Protein AF-A0A2P8EGD1-F1 (afdb_monomer)

Secondary structure (DSSP, 8-state):
-PPPHHHHHHHHHHHHHHHHHHTT-HHHHHHTTTT--HHHHHHHHHHHHHHHHHHHHHH-TT---HHHHHHHHHHHHHS-SS---HHHHHHHHHHHHTT----TT-HHHHHHHHHHHHHHHHHH--SS--HHHHHHHHHHHHH-TTHHHHTTS----

Nearest PDB structures (foldseek):
  4oq6-assembly1_A  TM=2.790E-01  e=2.077E+00  Homo sapiens
  5vkc-assembly1_B  TM=2.567E-01  e=4.463E+00  Homo sapiens
  8s5t-assembly1_D  TM=2.259E-01  e=8.310E+00  Chlamydia

Structure (mmCIF, N/CA/C/O backbone):
data_AF-A0A2P8EGD1-F1
#
_entry.id   AF-A0A2P8EGD1-F1
#
loop_
_atom_site.group_PDB
_atom_site.id
_atom_site.type_symbol
_atom_site.label_atom_id
_atom_site.label_alt_id
_atom_site.label_comp_id
_atom_site.label_asym_id
_atom_site.label_entity_id
_atom_site.label_seq_id
_atom_site.pdbx_PDB_ins_code
_atom_site.Cartn_x
_atom_site.Cartn_y
_atom_site.Cartn_z
_atom_site.occupancy
_atom_site.B_iso_or_equiv
_atom_site.auth_seq_id
_atom_site.auth_comp_id
_atom_site.auth_asym_id
_atom_site.auth_atom_id
_atom_site.pdbx_PDB_model_num
ATOM 1 N N . MET A 1 1 ? -13.507 -7.310 -23.810 1.00 51.88 1 MET A N 1
ATOM 2 C CA . MET A 1 1 ? -12.357 -6.386 -23.914 1.00 51.88 1 MET A CA 1
ATOM 3 C C . MET A 1 1 ? -11.121 -7.179 -23.516 1.00 51.88 1 MET A C 1
ATOM 5 O O . MET A 1 1 ? -11.248 -7.971 -22.593 1.00 51.88 1 MET A O 1
ATOM 9 N N . LYS A 1 2 ? -9.996 -7.080 -24.232 1.00 72.44 2 LYS A N 1
ATOM 10 C CA . LYS A 1 2 ? -8.753 -7.761 -23.824 1.00 72.44 2 LYS A CA 1
ATOM 11 C C . LYS A 1 2 ? -8.017 -6.834 -22.851 1.00 72.44 2 LYS A C 1
ATOM 13 O O . LYS A 1 2 ? -7.902 -5.654 -23.170 1.00 72.44 2 LYS A O 1
ATOM 18 N N . VAL A 1 3 ? -7.605 -7.341 -21.691 1.00 74.12 3 VAL A N 1
ATOM 19 C CA . VAL A 1 3 ? -6.837 -6.574 -20.693 1.00 74.12 3 VAL A CA 1
ATOM 20 C C . VAL A 1 3 ? -5.484 -6.181 -21.299 1.00 74.12 3 VAL A C 1
ATOM 22 O O . VAL A 1 3 ? -4.909 -6.955 -22.072 1.00 74.12 3 VAL A O 1
ATOM 25 N N . ASP A 1 4 ? -5.020 -4.964 -21.014 1.00 85.75 4 ASP A N 1
ATOM 26 C CA . ASP A 1 4 ? -3.718 -4.470 -21.468 1.00 85.75 4 ASP A CA 1
ATOM 27 C C . ASP A 1 4 ? -2.590 -5.342 -20.873 1.00 85.75 4 ASP A C 1
ATOM 29 O O . ASP A 1 4 ? -2.570 -5.551 -19.659 1.00 85.75 4 ASP A O 1
ATOM 33 N N . PRO A 1 5 ? -1.649 -5.874 -21.674 1.00 87.38 5 PRO A N 1
ATOM 34 C CA . PRO A 1 5 ? -0.538 -6.673 -21.155 1.00 87.38 5 PRO A CA 1
ATOM 35 C C . PRO A 1 5 ? 0.322 -5.966 -20.096 1.00 87.38 5 PRO A C 1
ATOM 37 O O . PRO A 1 5 ? 0.879 -6.641 -19.233 1.00 87.38 5 PRO A O 1
ATOM 40 N N . GLY A 1 6 ? 0.440 -4.636 -20.146 1.00 87.50 6 GLY A N 1
ATOM 41 C CA . GLY A 1 6 ? 1.187 -3.860 -19.156 1.00 87.50 6 GLY A CA 1
ATOM 42 C C . GLY A 1 6 ? 0.505 -3.842 -17.787 1.00 87.50 6 GLY A C 1
ATOM 43 O O . GLY A 1 6 ? 1.173 -3.956 -16.762 1.00 87.50 6 GLY A O 1
ATOM 44 N N . ILE A 1 7 ? -0.831 -3.804 -17.768 1.00 86.88 7 ILE A N 1
ATOM 45 C CA . ILE A 1 7 ? -1.628 -3.938 -16.538 1.00 86.88 7 ILE A CA 1
ATOM 46 C C . ILE A 1 7 ? -1.335 -5.287 -15.879 1.00 86.88 7 ILE A C 1
ATOM 48 O O . ILE A 1 7 ? -0.941 -5.326 -14.718 1.00 86.88 7 ILE A O 1
ATOM 52 N N . VAL A 1 8 ? -1.406 -6.372 -16.656 1.00 89.25 8 VAL A N 1
ATOM 53 C CA . VAL A 1 8 ? -1.121 -7.734 -16.174 1.00 89.25 8 VAL A CA 1
ATOM 54 C C . VAL A 1 8 ? 0.306 -7.847 -15.628 1.00 89.25 8 VAL A C 1
ATOM 56 O O . VAL A 1 8 ? 0.557 -8.526 -14.638 1.00 89.25 8 VAL A O 1
ATOM 59 N N . ARG A 1 9 ? 1.286 -7.182 -16.250 1.00 91.50 9 ARG A N 1
ATOM 60 C CA . ARG A 1 9 ? 2.667 -7.190 -15.745 1.00 91.50 9 ARG A CA 1
ATOM 61 C C . ARG A 1 9 ? 2.821 -6.431 -14.430 1.00 91.50 9 ARG A C 1
ATOM 63 O O . ARG A 1 9 ? 3.492 -6.935 -13.536 1.00 91.50 9 ARG A O 1
ATOM 70 N N . GLY A 1 10 ? 2.225 -5.246 -14.314 1.00 88.56 10 GLY A N 1
ATOM 71 C CA . GLY A 1 10 ? 2.283 -4.466 -13.078 1.00 88.56 10 GLY A CA 1
ATOM 72 C C . GLY A 1 10 ? 1.552 -5.152 -11.919 1.00 88.56 10 GLY A C 1
ATOM 73 O O . GLY A 1 10 ? 2.048 -5.162 -10.797 1.00 88.56 10 GLY A O 1
ATOM 74 N N . GLU A 1 11 ? 0.418 -5.792 -12.195 1.00 88.56 11 GLU A N 1
ATOM 75 C CA . GLU A 1 11 ? -0.315 -6.628 -11.239 1.00 88.56 11 GLU A CA 1
ATOM 76 C C . GLU A 1 11 ? 0.552 -7.788 -10.716 1.00 88.56 11 GLU A C 1
ATOM 78 O O . GLU A 1 11 ? 0.775 -7.902 -9.512 1.00 88.56 11 GLU A O 1
ATOM 83 N N . ASN A 1 12 ? 1.126 -8.593 -11.617 1.00 90.12 12 ASN A N 1
ATOM 84 C CA . ASN A 1 12 ? 2.008 -9.704 -11.243 1.00 90.12 12 ASN A CA 1
ATOM 85 C C . ASN A 1 12 ? 3.230 -9.243 -10.433 1.00 90.12 12 ASN A C 1
ATOM 87 O O . ASN A 1 12 ? 3.644 -9.922 -9.493 1.00 90.12 12 ASN A O 1
ATOM 91 N N . ALA A 1 13 ? 3.804 -8.088 -10.776 1.00 90.62 13 ALA A N 1
ATOM 92 C CA . ALA A 1 13 ? 4.909 -7.501 -10.025 1.00 90.62 13 ALA A CA 1
ATOM 93 C C . ALA A 1 13 ? 4.497 -7.126 -8.596 1.00 90.62 13 ALA A C 1
ATOM 95 O O . ALA A 1 13 ? 5.221 -7.413 -7.645 1.00 90.62 13 ALA A O 1
ATOM 96 N N . MET A 1 14 ? 3.317 -6.522 -8.442 1.00 89.31 14 MET A N 1
ATOM 97 C CA . MET A 1 14 ? 2.755 -6.160 -7.145 1.00 89.31 14 MET A CA 1
ATOM 98 C C . MET A 1 14 ? 2.464 -7.405 -6.290 1.00 89.31 14 MET A C 1
ATOM 100 O O . MET A 1 14 ? 2.849 -7.422 -5.121 1.00 89.31 14 MET A O 1
ATOM 104 N N . ARG A 1 15 ? 1.901 -8.473 -6.880 1.00 88.25 15 ARG A N 1
ATOM 105 C CA . ARG A 1 15 ? 1.696 -9.782 -6.225 1.00 88.25 15 ARG A CA 1
ATOM 106 C C . ARG A 1 15 ? 2.989 -10.372 -5.685 1.00 88.25 15 ARG A C 1
ATOM 108 O O . ARG A 1 15 ? 3.090 -10.632 -4.492 1.00 88.25 15 ARG A O 1
ATOM 115 N N . ALA A 1 16 ? 3.988 -10.532 -6.554 1.00 87.62 16 ALA A N 1
ATOM 116 C CA . ALA A 1 16 ? 5.290 -11.079 -6.172 1.00 87.62 16 ALA A CA 1
ATOM 117 C C . ALA A 1 16 ? 5.955 -10.252 -5.061 1.00 87.62 16 ALA A C 1
ATOM 119 O O . ALA A 1 16 ? 6.669 -10.783 -4.210 1.00 87.62 16 ALA A O 1
ATOM 120 N N . ALA A 1 17 ? 5.702 -8.945 -5.050 1.00 87.12 17 ALA A N 1
ATOM 121 C CA . ALA A 1 17 ? 6.252 -8.062 -4.046 1.00 87.12 17 ALA A CA 1
ATOM 122 C C . ALA A 1 17 ? 5.540 -8.128 -2.698 1.00 87.12 17 ALA A C 1
ATOM 124 O O . ALA A 1 17 ? 6.218 -8.117 -1.673 1.00 87.12 17 ALA A O 1
ATOM 125 N N . ILE A 1 18 ? 4.208 -8.220 -2.684 1.00 85.81 18 ILE A N 1
ATOM 126 C CA . ILE A 1 18 ? 3.445 -8.475 -1.456 1.00 85.81 18 ILE A CA 1
ATOM 127 C C . ILE A 1 18 ? 3.834 -9.827 -0.863 1.00 85.81 18 ILE A C 1
ATOM 129 O O . ILE A 1 18 ? 4.131 -9.890 0.328 1.00 85.81 18 ILE A O 1
ATOM 133 N N . ASP A 1 19 ? 3.915 -10.869 -1.689 1.00 85.75 19 ASP A N 1
ATOM 134 C CA . ASP A 1 19 ? 4.401 -12.192 -1.291 1.00 85.75 19 ASP A CA 1
ATOM 135 C C . ASP A 1 19 ? 5.804 -12.102 -0.663 1.00 85.75 19 ASP A C 1
ATOM 137 O O . ASP A 1 19 ? 6.046 -12.574 0.451 1.00 85.75 19 ASP A O 1
ATOM 141 N N . GLY A 1 20 ? 6.708 -11.360 -1.314 1.00 81.69 20 GLY A N 1
ATOM 142 C CA . GLY A 1 20 ? 8.033 -11.050 -0.784 1.00 81.69 20 GLY A CA 1
ATOM 143 C C . GLY A 1 20 ? 8.014 -10.296 0.552 1.00 81.69 20 GLY A C 1
ATOM 144 O O . GLY A 1 20 ? 8.854 -10.563 1.408 1.00 81.69 20 GLY A O 1
ATOM 145 N N . VAL A 1 21 ? 7.064 -9.385 0.783 1.00 81.62 21 VAL A N 1
ATOM 146 C CA . VAL A 1 21 ? 6.901 -8.688 2.073 1.00 81.62 21 VAL A CA 1
ATOM 147 C C . VAL A 1 21 ? 6.416 -9.652 3.158 1.00 81.62 21 VAL A C 1
ATOM 149 O O . VAL A 1 21 ? 7.026 -9.711 4.227 1.00 81.62 21 VAL A O 1
ATOM 152 N N . ILE A 1 22 ? 5.361 -10.425 2.885 1.00 79.69 22 ILE A N 1
ATOM 153 C CA . ILE A 1 22 ? 4.748 -11.370 3.833 1.00 79.69 22 ILE A CA 1
ATOM 154 C C . ILE A 1 22 ? 5.768 -12.432 4.261 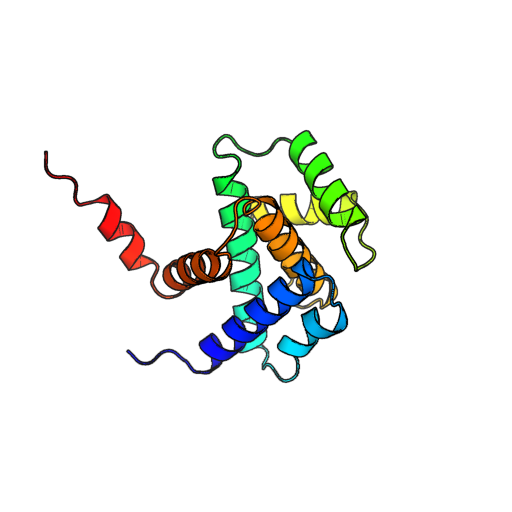1.00 79.69 22 ILE A C 1
ATOM 156 O O . ILE A 1 22 ? 5.965 -12.680 5.454 1.00 79.69 22 ILE A O 1
ATOM 160 N N . HIS A 1 23 ? 6.478 -13.011 3.293 1.00 80.88 23 HIS A N 1
ATOM 161 C CA . HIS A 1 23 ? 7.477 -14.052 3.526 1.00 80.88 23 HIS A CA 1
ATOM 162 C C . HIS A 1 23 ? 8.886 -13.518 3.787 1.00 80.88 23 HIS A C 1
ATOM 164 O O . HIS A 1 23 ? 9.818 -14.303 3.972 1.00 80.88 23 HIS A O 1
ATOM 170 N N . ARG A 1 24 ? 9.040 -12.192 3.902 1.00 74.62 24 ARG A N 1
ATOM 171 C CA . ARG A 1 24 ? 10.283 -11.540 4.322 1.00 74.62 24 ARG A CA 1
ATOM 172 C C . ARG A 1 24 ? 11.478 -11.844 3.398 1.00 74.62 24 ARG A C 1
ATOM 174 O O . ARG A 1 24 ? 12.582 -12.163 3.839 1.00 74.62 24 ARG A O 1
ATOM 181 N N . HIS A 1 25 ? 11.261 -11.739 2.094 1.00 76.19 25 HIS A N 1
ATOM 182 C CA . HIS A 1 25 ? 12.243 -11.946 1.033 1.00 76.19 25 HIS A CA 1
ATOM 183 C C . HIS A 1 25 ? 12.559 -10.612 0.324 1.00 76.19 25 HIS A C 1
ATOM 185 O O . HIS A 1 25 ? 12.020 -10.299 -0.730 1.00 76.19 25 HIS A O 1
ATOM 191 N N . GLU A 1 26 ? 13.456 -9.795 0.892 1.00 65.44 26 GLU A N 1
ATOM 192 C CA . GLU A 1 26 ? 13.746 -8.434 0.383 1.00 65.44 26 GLU A CA 1
ATOM 193 C C . GLU A 1 26 ? 14.149 -8.385 -1.098 1.00 65.44 26 GLU A C 1
ATOM 195 O O . GLU A 1 26 ? 13.717 -7.486 -1.817 1.00 65.44 26 GLU A O 1
ATOM 200 N N . SER A 1 27 ? 14.941 -9.351 -1.576 1.00 68.88 27 SER A N 1
ATOM 201 C CA . SER A 1 27 ? 15.306 -9.405 -2.995 1.00 68.88 27 SER A CA 1
ATOM 202 C C . SER A 1 27 ? 14.073 -9.626 -3.873 1.00 68.88 27 SER A C 1
ATOM 204 O O . SER A 1 27 ? 13.865 -8.881 -4.828 1.00 68.88 27 SER A O 1
ATOM 206 N N . SER A 1 28 ? 13.178 -10.545 -3.490 1.00 68.94 28 SER A N 1
ATOM 207 C CA . SER A 1 28 ? 11.987 -10.841 -4.292 1.00 68.94 28 SER A CA 1
ATOM 208 C C . SER A 1 28 ? 10.990 -9.679 -4.343 1.00 68.94 28 SER A C 1
ATOM 210 O O . SER A 1 28 ? 10.255 -9.567 -5.321 1.00 68.94 28 SER A O 1
ATOM 212 N N . MET A 1 29 ? 11.014 -8.771 -3.356 1.00 76.88 29 MET A N 1
ATOM 213 C CA . MET A 1 29 ? 10.133 -7.599 -3.310 1.00 76.88 29 MET A CA 1
ATOM 214 C C . MET A 1 29 ? 10.297 -6.675 -4.524 1.00 76.88 29 MET A C 1
ATOM 216 O O . MET A 1 29 ? 9.317 -6.143 -5.038 1.00 76.88 29 MET A O 1
ATOM 220 N N . LEU A 1 30 ? 11.533 -6.453 -4.976 1.00 81.94 30 LEU A N 1
ATOM 221 C CA . LEU A 1 30 ? 11.828 -5.535 -6.084 1.00 81.94 30 LEU A CA 1
ATOM 222 C C . LEU A 1 30 ? 12.165 -6.261 -7.376 1.00 81.94 30 LEU A C 1
ATOM 224 O O . LEU A 1 30 ? 12.020 -5.669 -8.444 1.00 81.94 30 LEU A O 1
ATOM 228 N N . ASP A 1 31 ? 12.569 -7.529 -7.295 1.00 82.25 31 ASP A N 1
ATOM 229 C CA . ASP A 1 31 ? 12.836 -8.355 -8.471 1.00 82.25 31 ASP A CA 1
ATOM 230 C C . ASP A 1 31 ? 11.590 -8.463 -9.367 1.00 82.25 31 ASP A C 1
ATOM 232 O O . ASP A 1 31 ? 11.714 -8.440 -10.589 1.00 82.25 31 ASP A O 1
ATOM 236 N N . GLY A 1 32 ? 10.380 -8.472 -8.788 1.00 80.25 32 GLY A N 1
ATOM 237 C CA . GLY A 1 32 ? 9.124 -8.427 -9.549 1.00 80.25 32 GLY A CA 1
ATOM 238 C C . GLY A 1 32 ? 8.936 -7.148 -10.378 1.00 80.25 32 GLY A C 1
ATOM 239 O O . GLY A 1 32 ? 8.249 -7.167 -11.396 1.00 80.25 32 GLY A O 1
ATOM 240 N N . PHE A 1 33 ? 9.582 -6.047 -9.983 1.00 87.25 33 PHE A N 1
ATOM 241 C CA . PHE A 1 33 ? 9.559 -4.764 -10.693 1.00 87.25 33 PHE A CA 1
ATOM 242 C C . PHE A 1 33 ? 10.727 -4.594 -11.665 1.00 87.25 33 PHE A C 1
ATOM 244 O O . PHE A 1 33 ? 10.772 -3.599 -12.399 1.00 87.25 33 PHE A O 1
ATOM 251 N N . ALA A 1 34 ? 11.678 -5.534 -11.677 1.00 84.12 34 ALA A N 1
ATOM 252 C CA . ALA A 1 34 ? 12.772 -5.511 -12.629 1.00 84.12 34 ALA A CA 1
ATOM 253 C C . ALA A 1 34 ? 12.202 -5.514 -14.056 1.00 84.12 34 ALA A C 1
ATOM 255 O O . ALA A 1 34 ? 11.255 -6.231 -14.379 1.00 84.12 34 ALA A O 1
ATOM 256 N N . ASP A 1 35 ? 12.758 -4.658 -14.911 1.00 87.56 35 ASP A N 1
ATOM 257 C CA . ASP A 1 35 ? 12.384 -4.531 -16.323 1.00 87.56 35 ASP A CA 1
ATOM 258 C C . ASP A 1 35 ? 10.944 -4.047 -16.607 1.00 87.56 35 ASP A C 1
ATOM 260 O O . ASP A 1 35 ? 10.503 -4.058 -17.766 1.00 87.56 35 ASP A O 1
ATOM 264 N N . LEU A 1 36 ? 10.193 -3.583 -15.598 1.00 88.19 36 LEU A N 1
ATOM 265 C CA . LEU A 1 36 ? 8.950 -2.846 -15.836 1.00 88.19 36 LEU A CA 1
ATOM 266 C C . LEU A 1 36 ? 9.245 -1.492 -16.491 1.00 88.19 36 LEU A C 1
ATOM 268 O O . LEU A 1 36 ? 10.183 -0.778 -16.132 1.00 88.19 36 LEU A O 1
ATOM 272 N N . SER A 1 37 ? 8.405 -1.110 -17.445 1.00 89.31 37 SER A N 1
ATOM 273 C CA . SER A 1 37 ? 8.336 0.271 -17.911 1.00 89.31 37 SER A CA 1
ATOM 274 C C . SER A 1 37 ? 7.769 1.180 -16.819 1.00 89.31 37 SER A C 1
ATOM 276 O O . SER A 1 37 ? 7.134 0.726 -15.866 1.00 89.31 37 SER A O 1
ATOM 278 N N . THR A 1 38 ? 7.957 2.489 -16.978 1.00 85.44 38 THR A N 1
ATOM 279 C CA . THR A 1 38 ? 7.431 3.494 -16.045 1.00 85.44 38 THR A CA 1
ATOM 280 C C . THR A 1 38 ? 5.924 3.357 -15.820 1.00 85.44 38 THR A C 1
ATOM 282 O O . THR A 1 38 ? 5.475 3.477 -14.684 1.00 85.44 38 THR A O 1
ATOM 285 N N . ASP A 1 39 ? 5.153 3.078 -16.874 1.00 85.56 39 ASP A N 1
ATOM 286 C CA . ASP A 1 39 ? 3.692 2.967 -16.790 1.00 85.56 39 ASP A CA 1
ATOM 287 C C . ASP A 1 39 ? 3.263 1.698 -16.037 1.00 85.56 39 ASP A C 1
ATOM 289 O O . ASP A 1 39 ? 2.348 1.740 -15.216 1.00 85.56 39 ASP A O 1
ATOM 293 N N . GLU A 1 40 ? 3.964 0.582 -16.252 1.00 89.31 40 GLU A N 1
ATOM 294 C CA . GLU A 1 40 ? 3.718 -0.684 -15.548 1.00 89.31 40 GLU A CA 1
ATOM 295 C C . GLU A 1 40 ? 4.073 -0.571 -14.060 1.00 89.31 40 GLU A C 1
ATOM 297 O O . GLU A 1 40 ? 3.299 -0.993 -13.200 1.00 89.31 40 GLU A O 1
ATOM 302 N N . ALA A 1 41 ? 5.208 0.062 -13.747 1.00 86.06 41 ALA A N 1
ATOM 303 C CA . ALA A 1 41 ? 5.597 0.348 -12.372 1.00 86.06 41 ALA A CA 1
ATOM 304 C C . ALA A 1 41 ? 4.590 1.295 -11.699 1.00 86.06 41 ALA A C 1
ATOM 306 O O . ALA A 1 41 ? 4.166 1.041 -10.574 1.00 86.06 41 ALA A O 1
ATOM 307 N N . ALA A 1 42 ? 4.148 2.351 -12.392 1.00 84.62 42 ALA A N 1
ATOM 308 C CA . ALA A 1 42 ? 3.143 3.280 -11.880 1.00 84.62 42 ALA A CA 1
ATOM 309 C C . ALA A 1 42 ? 1.799 2.590 -11.600 1.00 84.62 42 ALA A C 1
ATOM 311 O O . ALA A 1 42 ? 1.166 2.883 -10.583 1.00 84.62 42 ALA A O 1
ATOM 312 N N . PHE A 1 43 ? 1.381 1.653 -12.457 1.00 86.56 43 PHE A N 1
ATOM 313 C CA . PHE A 1 43 ? 0.187 0.843 -12.225 1.00 86.56 43 PHE A CA 1
ATOM 314 C C . PHE A 1 43 ? 0.323 -0.014 -10.960 1.00 86.56 43 PHE A C 1
ATOM 316 O O . PHE A 1 43 ? -0.541 0.045 -10.087 1.00 86.56 43 PHE A O 1
ATOM 323 N N . ALA A 1 44 ? 1.434 -0.737 -10.814 1.00 87.44 44 ALA A N 1
ATOM 324 C CA . ALA A 1 44 ? 1.708 -1.563 -9.641 1.00 87.44 44 ALA A CA 1
ATOM 325 C C . ALA A 1 44 ? 1.725 -0.745 -8.332 1.00 87.44 44 ALA A C 1
ATOM 327 O O . ALA A 1 44 ? 1.123 -1.144 -7.333 1.00 87.44 44 ALA A O 1
ATOM 328 N N . VAL A 1 45 ? 2.338 0.448 -8.349 1.00 85.69 45 VAL A N 1
ATOM 329 C CA . VAL A 1 45 ? 2.319 1.390 -7.212 1.00 85.69 45 VAL A CA 1
ATOM 330 C C . VAL A 1 45 ? 0.889 1.839 -6.896 1.00 85.69 45 VAL A C 1
ATOM 332 O O . VAL A 1 45 ? 0.504 1.928 -5.730 1.00 85.69 45 VAL A O 1
ATOM 335 N N . SER A 1 46 ? 0.095 2.135 -7.929 1.00 85.88 46 SER A N 1
ATOM 336 C CA . SER A 1 46 ? -1.304 2.549 -7.785 1.00 85.88 46 SER A CA 1
ATOM 337 C C . SER A 1 46 ? -2.152 1.454 -7.131 1.00 85.88 46 SER A C 1
ATOM 339 O O . SER A 1 46 ? -2.922 1.743 -6.213 1.00 85.88 46 SER A O 1
ATOM 341 N N . LEU A 1 47 ? -1.958 0.198 -7.544 1.00 88.06 47 LEU A N 1
ATOM 342 C CA . LEU A 1 47 ? -2.619 -0.968 -6.961 1.00 88.06 47 LEU A CA 1
ATOM 343 C C . LEU A 1 47 ? -2.236 -1.139 -5.482 1.00 88.06 47 LEU A C 1
ATOM 345 O O . LEU A 1 47 ? -3.121 -1.203 -4.632 1.00 88.06 47 LEU A O 1
ATOM 349 N N . ALA A 1 48 ? -0.941 -1.086 -5.146 1.00 88.44 48 ALA A N 1
ATOM 350 C CA . ALA A 1 48 ? -0.472 -1.156 -3.757 1.00 88.44 48 ALA A CA 1
ATOM 351 C C . ALA A 1 48 ? -1.040 -0.028 -2.882 1.00 88.44 48 ALA A C 1
ATOM 353 O O . ALA A 1 48 ? -1.521 -0.268 -1.775 1.00 88.44 48 ALA A O 1
ATOM 354 N N . ARG A 1 49 ? -1.059 1.209 -3.395 1.00 87.81 49 ARG A N 1
ATOM 355 C CA . ARG A 1 49 ? -1.688 2.346 -2.712 1.00 87.81 49 ARG A CA 1
ATOM 356 C C . ARG A 1 49 ? -3.172 2.100 -2.453 1.00 87.81 49 ARG A C 1
ATOM 358 O O . ARG A 1 49 ? -3.654 2.445 -1.375 1.00 87.81 49 ARG A O 1
ATOM 365 N N . ARG A 1 50 ? -3.902 1.558 -3.431 1.00 87.81 50 ARG A N 1
ATOM 366 C CA . ARG A 1 50 ? -5.332 1.289 -3.270 1.00 87.81 50 ARG A CA 1
ATOM 367 C C . ARG A 1 50 ? -5.576 0.207 -2.227 1.00 87.81 50 ARG A C 1
ATOM 369 O O . ARG A 1 50 ? -6.427 0.426 -1.378 1.00 87.81 50 ARG A O 1
ATOM 376 N N . VAL A 1 51 ? -4.797 -0.874 -2.244 1.00 86.88 51 VAL A N 1
ATOM 377 C CA . VAL A 1 51 ? -4.841 -1.930 -1.221 1.00 86.88 51 VAL A CA 1
ATOM 378 C C . VAL A 1 51 ? -4.657 -1.345 0.176 1.00 86.88 51 VAL A C 1
ATOM 380 O O . VAL A 1 51 ? -5.498 -1.570 1.036 1.00 86.88 51 VAL A O 1
ATOM 383 N N . VAL A 1 52 ? -3.629 -0.513 0.392 1.00 88.25 52 VAL A N 1
ATOM 384 C CA . VAL A 1 52 ? -3.429 0.143 1.69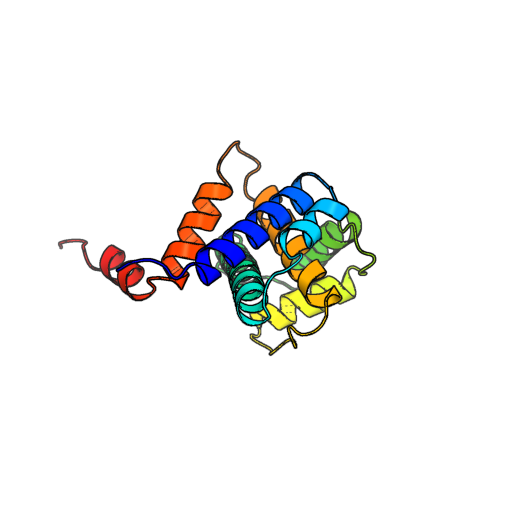6 1.00 88.25 52 VAL A CA 1
ATOM 385 C C . VAL A 1 52 ? -4.660 0.958 2.097 1.00 88.25 52 VAL A C 1
ATOM 387 O O . VAL A 1 52 ? -5.136 0.822 3.215 1.00 88.25 52 VAL A O 1
ATOM 390 N N . LEU A 1 53 ? -5.204 1.790 1.205 1.00 86.19 53 LEU A N 1
ATOM 391 C CA . LEU A 1 53 ? -6.370 2.622 1.526 1.00 86.19 53 LEU A CA 1
ATOM 392 C C . LEU A 1 53 ? -7.629 1.803 1.841 1.00 86.19 53 LEU A C 1
ATOM 394 O O . LEU A 1 53 ? -8.352 2.150 2.769 1.00 86.19 53 LEU A O 1
ATOM 398 N N . GLU A 1 54 ? -7.896 0.748 1.075 1.00 84.00 54 GLU A N 1
ATOM 399 C CA . GLU A 1 54 ? -9.050 -0.134 1.281 1.00 84.00 54 GLU A CA 1
ATOM 400 C C . GLU A 1 54 ? -8.951 -0.849 2.627 1.00 84.00 54 GLU A C 1
ATOM 402 O O . GLU A 1 54 ? -9.892 -0.785 3.411 1.00 84.00 54 GLU A O 1
ATOM 407 N N . ILE A 1 55 ? -7.780 -1.402 2.950 1.00 81.94 55 ILE A N 1
ATOM 408 C CA . ILE A 1 55 ? -7.526 -2.012 4.254 1.00 81.94 55 ILE A CA 1
ATOM 409 C C . ILE A 1 55 ? -7.763 -0.994 5.365 1.00 81.94 55 ILE A C 1
ATOM 411 O O . ILE A 1 55 ? -8.557 -1.257 6.262 1.00 81.94 55 ILE A O 1
ATOM 415 N N . LEU A 1 56 ? -7.132 0.184 5.307 1.00 82.44 56 LEU A N 1
ATOM 416 C CA . LEU A 1 56 ? -7.291 1.206 6.349 1.00 82.44 56 LEU A CA 1
ATOM 417 C C . LEU A 1 56 ? -8.762 1.615 6.547 1.00 82.44 56 LEU A C 1
ATOM 419 O O . LEU A 1 56 ? -9.163 1.898 7.676 1.00 82.44 56 LEU A O 1
ATOM 423 N N . HIS A 1 57 ? -9.570 1.626 5.481 1.00 78.25 57 HIS A N 1
ATOM 424 C CA . HIS A 1 57 ? -11.013 1.854 5.575 1.00 78.25 57 HIS A CA 1
ATOM 425 C C . HIS A 1 57 ? -11.774 0.663 6.173 1.00 78.25 57 HIS A C 1
ATOM 427 O O . HIS A 1 57 ? -12.695 0.869 6.964 1.00 78.25 57 HIS A O 1
ATOM 433 N N . GLU A 1 58 ? -11.406 -0.563 5.809 1.00 76.88 58 GLU A N 1
ATOM 434 C CA . GLU A 1 58 ? -12.078 -1.791 6.227 1.00 76.88 58 GLU A CA 1
ATOM 435 C C . GLU A 1 58 ? -11.876 -2.088 7.717 1.00 76.88 58 GLU A C 1
ATOM 437 O O . GLU A 1 58 ? -12.847 -2.355 8.427 1.00 76.88 58 GLU A O 1
ATOM 442 N N . VAL A 1 59 ? -10.648 -1.960 8.240 1.00 68.75 59 VAL A N 1
ATOM 443 C CA . VAL A 1 59 ? -10.383 -2.291 9.655 1.00 68.75 59 VAL A CA 1
ATOM 444 C C . VAL A 1 59 ? -11.050 -1.319 10.628 1.00 68.75 59 VAL A C 1
ATOM 446 O O . VAL A 1 59 ? -11.307 -1.675 11.785 1.00 68.75 59 VAL A O 1
ATOM 449 N N . ARG A 1 60 ? -11.292 -0.070 10.205 1.00 66.75 60 ARG A N 1
ATOM 450 C CA . ARG A 1 60 ? -11.773 1.013 11.079 1.00 66.75 60 ARG A CA 1
ATOM 451 C C . ARG A 1 60 ? -12.636 2.039 10.318 1.00 66.75 60 ARG A C 1
ATOM 453 O O . ARG A 1 60 ? -12.162 3.135 10.014 1.00 66.75 60 ARG A O 1
ATOM 460 N N . PRO A 1 61 ? -13.940 1.768 10.112 1.00 59.16 61 PRO A N 1
ATOM 461 C CA . PRO A 1 61 ? -14.841 2.686 9.406 1.00 59.16 61 PRO A CA 1
ATOM 462 C C . PRO A 1 61 ? -15.080 4.022 10.137 1.00 59.16 61 PRO A C 1
ATOM 464 O O . PRO A 1 61 ? -15.458 5.005 9.503 1.00 59.16 61 PRO A O 1
ATOM 467 N N . GLU A 1 62 ? -14.844 4.093 11.456 1.00 62.62 62 GLU A N 1
ATOM 468 C CA . GLU A 1 62 ? -15.007 5.317 12.269 1.00 62.62 62 GLU A CA 1
ATOM 469 C C . GLU A 1 62 ? -13.775 6.248 12.255 1.00 62.62 62 GLU A C 1
ATOM 471 O O . GLU A 1 62 ? -13.766 7.287 12.916 1.00 62.62 62 GLU A O 1
ATOM 476 N N . GLY A 1 63 ? -12.767 5.926 11.437 1.00 67.12 63 GLY A N 1
ATOM 477 C CA . GLY A 1 63 ? -11.555 6.718 11.255 1.00 67.12 63 GLY A CA 1
ATOM 478 C C . GLY A 1 63 ? -10.451 6.349 12.245 1.00 67.12 63 GLY A C 1
ATOM 479 O O . GLY A 1 63 ? -10.680 6.180 13.439 1.00 67.12 63 GLY A O 1
ATOM 480 N N . MET A 1 64 ? -9.223 6.239 11.738 1.00 76.50 64 MET A N 1
ATOM 481 C CA . MET A 1 64 ? -8.053 5.945 12.563 1.00 76.50 64 MET A CA 1
ATOM 482 C C . MET A 1 64 ? -7.687 7.111 13.479 1.00 76.50 64 MET A C 1
ATOM 484 O O . MET A 1 64 ? -7.537 8.257 13.041 1.00 76.50 64 MET A O 1
ATOM 488 N N . THR A 1 65 ? -7.454 6.799 14.749 1.00 85.31 65 THR A N 1
ATOM 489 C CA . THR A 1 65 ? -6.852 7.730 15.695 1.00 85.31 65 THR A CA 1
ATOM 490 C C . THR A 1 65 ? -5.340 7.798 15.496 1.00 85.31 65 THR A C 1
ATOM 492 O O . THR A 1 65 ? -4.704 6.937 14.888 1.00 85.31 65 THR A O 1
ATOM 495 N N . ARG A 1 66 ? -4.720 8.832 16.065 1.00 84.38 66 ARG A N 1
ATOM 496 C CA . ARG A 1 66 ? -3.258 8.954 16.073 1.00 84.38 66 ARG A CA 1
ATOM 497 C C . ARG A 1 66 ? -2.573 7.825 16.854 1.00 84.38 66 ARG A C 1
ATOM 499 O O . ARG A 1 66 ? -1.416 7.529 16.575 1.00 84.38 66 ARG A O 1
ATOM 506 N N . GLU A 1 67 ? -3.247 7.244 17.844 1.00 87.94 67 GLU A N 1
ATOM 507 C CA . GLU A 1 67 ? -2.728 6.112 18.617 1.00 87.94 67 GLU A CA 1
ATOM 508 C C . GLU A 1 67 ? -2.704 4.842 17.763 1.00 87.94 67 GLU A C 1
ATOM 510 O O . GLU A 1 67 ? -1.648 4.222 17.675 1.00 87.94 67 GLU A O 1
ATOM 515 N N . ASP A 1 68 ? -3.777 4.576 17.006 1.00 85.19 68 ASP A N 1
ATOM 516 C CA . ASP A 1 68 ? -3.830 3.473 16.032 1.00 85.19 68 ASP A CA 1
ATOM 517 C C . ASP A 1 68 ? -2.704 3.591 14.999 1.00 85.19 68 ASP A C 1
ATOM 519 O O . ASP A 1 68 ? -2.004 2.629 14.697 1.00 85.19 68 ASP A O 1
ATOM 523 N N . TYR A 1 69 ? -2.482 4.802 14.482 1.00 85.88 69 TYR A N 1
ATOM 524 C CA . TYR A 1 69 ? -1.385 5.064 13.557 1.00 85.88 69 TYR A CA 1
ATOM 525 C C . TYR A 1 69 ? -0.007 4.841 14.182 1.00 85.88 69 TYR A C 1
ATOM 527 O O . TYR A 1 69 ? 0.900 4.414 13.474 1.00 85.88 69 TYR A O 1
ATOM 535 N N . ASN A 1 70 ? 0.179 5.153 15.468 1.00 88.44 70 ASN A N 1
ATOM 536 C CA . ASN A 1 70 ? 1.453 4.921 16.148 1.00 88.44 70 ASN A CA 1
ATOM 537 C C . ASN A 1 70 ? 1.703 3.429 16.371 1.00 88.44 70 ASN A C 1
ATOM 539 O O . ASN A 1 70 ? 2.832 2.986 16.193 1.00 88.44 70 ASN A O 1
ATOM 543 N N . GLU A 1 71 ? 0.680 2.674 16.770 1.00 88.25 71 GLU A N 1
ATOM 544 C CA . GLU A 1 71 ? 0.781 1.226 16.951 1.00 88.25 71 GLU A CA 1
ATOM 545 C C . GLU A 1 71 ? 1.061 0.541 15.612 1.00 88.25 71 GLU A C 1
ATOM 547 O O . GLU A 1 71 ? 2.055 -0.169 15.468 1.00 88.25 71 GLU A O 1
ATOM 552 N N . LEU A 1 72 ? 0.262 0.853 14.588 1.00 85.94 72 LEU A N 1
ATOM 553 C CA . LEU A 1 72 ? 0.440 0.309 13.248 1.00 85.94 72 LEU A CA 1
ATOM 554 C C . LEU A 1 72 ? 1.807 0.670 12.662 1.00 85.94 72 LEU A C 1
ATOM 556 O O . LEU A 1 72 ? 2.490 -0.187 12.104 1.00 85.94 72 LEU A O 1
ATOM 560 N N . SER A 1 73 ? 2.235 1.928 12.784 1.00 88.44 73 SER A N 1
ATOM 561 C CA . SER A 1 73 ? 3.528 2.341 12.244 1.00 88.44 73 SER A CA 1
ATOM 562 C C . SER A 1 73 ? 4.703 1.752 13.018 1.00 88.44 73 SER A C 1
ATOM 564 O O . SER A 1 73 ? 5.752 1.526 12.419 1.00 88.44 73 SER A O 1
ATOM 566 N N . HIS A 1 74 ? 4.544 1.481 14.318 1.00 89.25 74 HIS A N 1
ATOM 567 C CA . HIS A 1 74 ? 5.538 0.763 15.111 1.00 89.25 74 HIS A CA 1
ATOM 568 C C . HIS A 1 74 ? 5.674 -0.676 14.634 1.00 89.25 74 HIS A C 1
ATOM 570 O O . HIS A 1 74 ? 6.781 -1.101 14.323 1.00 89.25 74 HIS A O 1
ATOM 576 N N . ASN A 1 75 ? 4.550 -1.368 14.475 1.00 84.44 75 ASN A N 1
ATOM 577 C CA . ASN A 1 75 ? 4.504 -2.739 13.990 1.00 84.44 75 ASN A CA 1
ATOM 578 C C . ASN A 1 75 ? 5.114 -2.862 12.582 1.00 84.44 75 ASN A C 1
ATOM 580 O O . ASN A 1 75 ? 5.977 -3.705 12.340 1.00 84.44 75 ASN A O 1
ATOM 584 N N . ILE A 1 76 ? 4.743 -1.960 11.665 1.00 83.94 76 ILE A N 1
ATOM 585 C CA . ILE A 1 76 ? 5.321 -1.913 10.315 1.00 83.94 76 ILE A CA 1
ATOM 586 C C . ILE A 1 76 ? 6.815 -1.582 10.361 1.00 83.94 76 ILE A C 1
ATOM 588 O O . ILE A 1 76 ? 7.565 -2.162 9.592 1.00 83.94 76 ILE A O 1
ATOM 592 N N . ALA A 1 77 ? 7.276 -0.667 11.221 1.00 84.12 77 ALA A N 1
ATOM 593 C CA . ALA A 1 77 ? 8.695 -0.308 11.300 1.00 84.12 77 ALA A CA 1
ATOM 594 C C . ALA A 1 77 ? 9.554 -1.398 11.965 1.00 84.12 77 ALA A C 1
ATOM 596 O O . ALA A 1 77 ? 10.677 -1.638 11.534 1.00 84.12 77 ALA A O 1
ATOM 597 N N . GLU A 1 78 ? 9.040 -2.083 12.990 1.00 82.06 78 GLU A N 1
ATOM 598 C CA . GLU A 1 78 ? 9.720 -3.204 13.654 1.00 82.06 78 GLU A CA 1
ATOM 599 C C . GLU A 1 78 ? 9.882 -4.401 12.710 1.00 82.06 78 GLU A C 1
ATOM 601 O O . GLU A 1 78 ? 10.897 -5.102 12.731 1.00 82.06 78 GLU A O 1
ATOM 606 N N . HIS A 1 79 ? 8.886 -4.623 11.855 1.00 73.06 79 HIS A N 1
ATOM 607 C CA . HIS A 1 79 ? 8.880 -5.702 10.873 1.00 73.06 79 HIS A CA 1
ATOM 608 C C . HIS A 1 79 ? 9.264 -5.244 9.465 1.00 73.06 79 HIS A C 1
ATOM 610 O O . HIS A 1 79 ? 9.273 -6.058 8.544 1.00 73.06 79 HIS A O 1
ATOM 616 N N . GLY A 1 80 ? 9.592 -3.965 9.295 1.00 62.88 80 GLY A N 1
ATOM 617 C CA . GLY A 1 80 ? 9.896 -3.335 8.023 1.00 62.88 80 GLY A CA 1
ATOM 618 C C . GLY A 1 80 ? 11.343 -3.601 7.671 1.00 62.88 80 GLY A C 1
ATOM 619 O O . GLY A 1 80 ? 12.255 -3.007 8.234 1.00 62.88 80 GLY A O 1
ATOM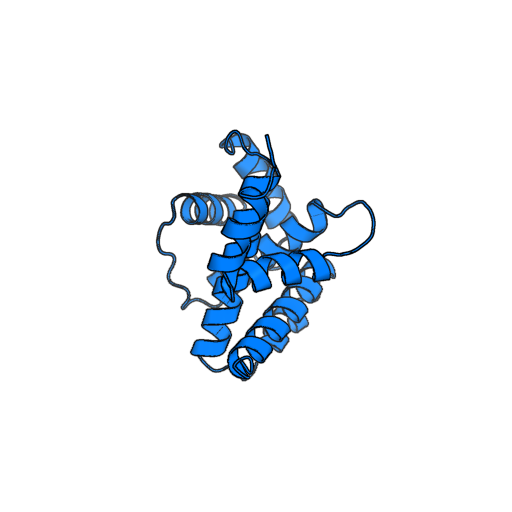 620 N N . TRP A 1 81 ? 11.563 -4.501 6.721 1.00 54.12 81 TRP A N 1
ATOM 621 C CA . TRP A 1 81 ? 12.894 -4.919 6.272 1.00 54.12 81 TRP A CA 1
ATOM 622 C C . TRP A 1 81 ? 13.744 -3.781 5.666 1.00 54.12 81 TRP A C 1
ATOM 624 O O . TRP A 1 81 ? 14.920 -3.977 5.381 1.00 54.12 81 TRP A O 1
ATOM 634 N N . VAL A 1 82 ? 13.188 -2.570 5.534 1.00 59.50 82 VAL A N 1
ATOM 635 C CA . VAL A 1 82 ? 13.865 -1.353 5.077 1.00 59.50 82 VAL A CA 1
ATOM 636 C C . VAL A 1 82 ? 13.759 -0.290 6.171 1.00 59.50 82 VAL A C 1
ATOM 638 O O . VAL A 1 82 ? 12.670 -0.042 6.677 1.00 59.50 82 VAL A O 1
ATOM 641 N N . GLY A 1 83 ? 14.898 0.318 6.526 1.00 64.44 83 GLY A N 1
ATOM 642 C CA . GLY A 1 83 ? 15.152 1.132 7.725 1.00 64.44 83 GLY A CA 1
ATOM 643 C C . GLY A 1 83 ? 14.375 2.447 7.870 1.00 64.44 83 GLY A C 1
ATOM 644 O O . GLY A 1 83 ? 14.980 3.495 8.097 1.00 64.44 83 GLY A O 1
ATOM 645 N N . TYR A 1 84 ? 13.051 2.397 7.772 1.00 78.12 84 TYR A N 1
ATOM 646 C CA . TYR A 1 84 ? 12.153 3.482 8.136 1.00 78.12 84 TYR A CA 1
ATOM 647 C C . TYR A 1 84 ? 11.859 3.437 9.627 1.00 78.12 84 TYR A C 1
ATOM 649 O O . TYR A 1 84 ? 11.560 2.391 10.197 1.00 78.12 84 TYR A O 1
ATOM 657 N N . ASP A 1 85 ? 11.900 4.601 10.262 1.00 87.19 85 ASP A N 1
ATOM 658 C CA . ASP A 1 85 ? 11.412 4.730 11.624 1.00 87.19 85 ASP A CA 1
ATOM 659 C C . ASP A 1 85 ? 9.873 4.813 11.655 1.00 87.19 85 ASP A C 1
ATOM 661 O O . ASP A 1 85 ? 9.213 5.233 10.698 1.00 87.19 85 ASP A O 1
ATOM 665 N N . ALA A 1 86 ? 9.281 4.423 12.787 1.00 88.62 86 ALA A N 1
ATOM 666 C CA . ALA A 1 86 ? 7.832 4.474 12.983 1.00 88.62 86 ALA A CA 1
ATOM 667 C C . ALA A 1 86 ? 7.214 5.868 12.704 1.00 88.62 86 ALA A C 1
ATOM 669 O O . ALA A 1 86 ? 6.107 5.925 12.160 1.00 88.62 86 ALA A O 1
ATOM 670 N N . PRO A 1 87 ? 7.871 7.009 13.017 1.00 89.75 87 PRO A N 1
ATOM 671 C CA . PRO A 1 87 ? 7.388 8.330 12.611 1.00 89.75 87 PRO A CA 1
ATOM 672 C C . PRO A 1 87 ? 7.307 8.545 11.094 1.00 89.75 87 PRO A C 1
ATOM 674 O O . PRO A 1 87 ? 6.347 9.168 10.639 1.00 89.75 87 PRO A O 1
ATOM 677 N N . THR A 1 88 ? 8.273 8.055 10.315 1.00 86.94 88 THR A N 1
ATOM 678 C CA . THR A 1 88 ? 8.277 8.165 8.847 1.00 86.94 88 THR A CA 1
ATOM 679 C C . THR A 1 88 ? 7.134 7.362 8.247 1.00 86.94 88 THR A C 1
ATOM 681 O O . THR A 1 88 ? 6.350 7.909 7.470 1.00 86.94 88 THR A O 1
ATOM 684 N N . VAL A 1 89 ? 6.980 6.107 8.681 1.00 88.62 89 VAL A N 1
ATOM 685 C CA . VAL A 1 89 ? 5.872 5.238 8.262 1.00 88.62 89 VAL A CA 1
ATOM 686 C C . VAL A 1 89 ? 4.526 5.879 8.609 1.00 88.62 89 VAL A C 1
ATOM 688 O O . VAL A 1 89 ? 3.644 5.971 7.758 1.00 88.62 89 VAL A O 1
ATOM 691 N N . ARG A 1 90 ? 4.376 6.415 9.828 1.00 89.75 90 ARG A N 1
ATOM 692 C CA . ARG A 1 90 ? 3.150 7.110 10.240 1.00 89.75 90 ARG A CA 1
ATOM 693 C C . ARG A 1 90 ? 2.830 8.291 9.335 1.00 89.75 90 ARG A C 1
ATOM 695 O O . ARG A 1 90 ? 1.722 8.383 8.822 1.00 89.75 90 ARG A O 1
ATOM 702 N N . ASN A 1 91 ? 3.781 9.211 9.169 1.00 88.56 91 ASN A N 1
ATOM 703 C CA . ASN A 1 91 ? 3.560 10.426 8.385 1.00 88.56 91 ASN A CA 1
ATOM 704 C C . ASN A 1 91 ? 3.201 10.084 6.930 1.00 88.56 91 ASN A C 1
ATOM 706 O O . ASN A 1 91 ? 2.445 10.816 6.292 1.00 88.56 91 ASN A O 1
ATOM 710 N N . PHE A 1 92 ? 3.745 8.978 6.417 1.00 87.69 92 PHE A N 1
ATOM 711 C CA . PHE A 1 92 ? 3.393 8.442 5.114 1.00 87.69 92 PHE A CA 1
ATOM 712 C C . PHE A 1 92 ? 1.940 7.944 5.069 1.00 87.69 92 PHE A C 1
ATOM 714 O O . PHE A 1 92 ? 1.187 8.383 4.206 1.00 87.69 92 PHE A O 1
ATOM 721 N N . LEU A 1 93 ? 1.517 7.097 6.014 1.00 87.31 93 LEU A N 1
ATOM 722 C CA . LEU A 1 93 ? 0.140 6.586 6.091 1.00 87.31 93 LEU A CA 1
ATOM 723 C C . LEU A 1 93 ? -0.889 7.714 6.285 1.00 87.31 93 LEU A C 1
ATOM 725 O O . LEU A 1 93 ? -1.883 7.781 5.564 1.00 87.31 93 LEU A O 1
ATOM 729 N N . GLU A 1 94 ? -0.617 8.652 7.198 1.00 86.31 94 GLU A N 1
ATOM 730 C CA . GLU A 1 94 ? -1.452 9.840 7.419 1.00 86.31 94 GLU A CA 1
ATOM 731 C C . GLU A 1 94 ? -1.534 10.714 6.154 1.00 86.31 94 GLU A C 1
ATOM 733 O O . GLU A 1 94 ? -2.595 11.243 5.814 1.00 86.31 94 GLU A O 1
ATOM 738 N N . GLY A 1 95 ? -0.417 10.870 5.435 1.00 85.31 95 GLY A N 1
ATOM 739 C CA . GLY A 1 95 ? -0.370 11.590 4.164 1.00 85.31 95 GLY A CA 1
ATOM 740 C C . GLY A 1 95 ? -1.169 10.896 3.060 1.00 85.31 95 GLY A C 1
ATOM 741 O O . GLY A 1 95 ? -1.878 11.572 2.311 1.00 85.31 95 GLY A O 1
ATOM 742 N N . LEU A 1 96 ? -1.121 9.562 3.015 1.00 84.94 96 LEU A N 1
ATOM 743 C CA . LEU A 1 96 ? -1.849 8.737 2.057 1.00 84.94 96 LEU A CA 1
ATOM 744 C C . LEU A 1 96 ? -3.365 8.891 2.210 1.00 84.94 96 LEU A C 1
ATOM 746 O O . LEU A 1 96 ? -4.047 9.132 1.211 1.00 84.94 96 LEU A O 1
ATOM 750 N N . VAL A 1 97 ? -3.866 8.793 3.447 1.00 83.31 97 VAL A N 1
ATOM 751 C CA . VAL A 1 97 ? -5.293 8.941 3.792 1.00 83.31 97 VAL A CA 1
ATOM 752 C C . VAL A 1 97 ? -5.773 10.374 3.594 1.00 83.31 97 VAL A C 1
ATOM 754 O O . VAL A 1 97 ? -6.883 10.601 3.127 1.00 83.31 97 VAL A O 1
ATOM 757 N N . ALA A 1 98 ? -4.919 11.364 3.861 1.00 82.50 98 ALA A N 1
ATOM 758 C CA . ALA A 1 98 ? -5.203 12.759 3.531 1.00 82.50 98 ALA A CA 1
ATOM 759 C C . ALA A 1 98 ? -5.123 13.063 2.017 1.00 82.50 98 ALA A C 1
ATOM 761 O O . ALA A 1 98 ? -5.138 14.235 1.637 1.00 82.50 98 ALA A O 1
ATOM 762 N N . GLU A 1 99 ? -4.970 12.036 1.171 1.00 74.75 99 GLU A N 1
ATOM 763 C CA . GLU A 1 99 ? -4.793 12.110 -0.284 1.00 74.75 99 GLU A CA 1
ATOM 764 C C . GLU A 1 99 ? -3.692 13.084 -0.733 1.00 74.75 99 GLU A C 1
ATOM 766 O O . GLU A 1 99 ? -3.689 13.603 -1.857 1.00 74.75 99 GLU A O 1
ATOM 771 N N . ARG A 1 100 ? -2.702 13.326 0.133 1.00 69.69 100 ARG A N 1
ATOM 772 C CA . ARG A 1 100 ? -1.563 14.169 -0.212 1.00 69.69 100 ARG A CA 1
ATOM 773 C C . ARG A 1 100 ? -0.757 13.445 -1.279 1.00 69.69 100 ARG A C 1
ATOM 775 O O . ARG A 1 100 ? -0.460 12.258 -1.168 1.00 69.69 100 ARG A O 1
ATOM 782 N N . HIS A 1 101 ? -0.425 14.160 -2.349 1.00 61.22 101 HIS A N 1
ATOM 783 C CA . HIS A 1 101 ? 0.398 13.596 -3.409 1.00 61.22 101 HIS A CA 1
ATOM 784 C C . HIS A 1 101 ? 1.793 13.305 -2.857 1.00 61.22 101 HIS A C 1
ATOM 786 O O . HIS A 1 101 ? 2.557 14.224 -2.560 1.00 61.22 101 HIS A O 1
ATOM 792 N N . HIS A 1 102 ? 2.119 12.022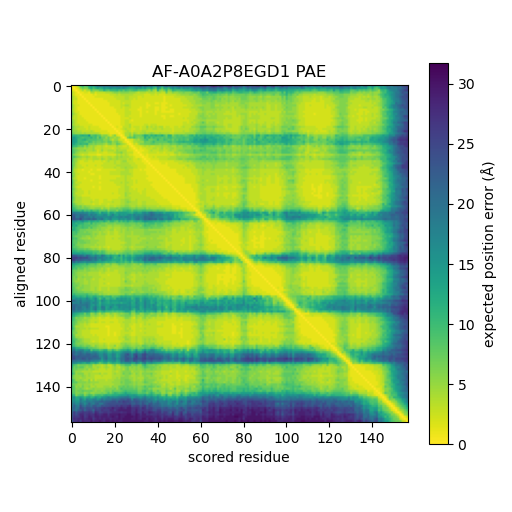 -2.742 1.00 59.28 102 HIS A N 1
ATOM 793 C CA . HIS A 1 102 ? 3.481 11.564 -2.530 1.00 59.28 102 HIS A CA 1
ATOM 794 C C . HIS A 1 102 ? 4.096 11.295 -3.905 1.00 59.28 102 HIS A C 1
ATOM 796 O O . HIS A 1 102 ? 3.500 10.557 -4.693 1.00 59.28 102 HIS A O 1
ATOM 802 N N . PRO A 1 103 ? 5.237 11.914 -4.249 1.00 53.97 103 PRO A N 1
ATOM 803 C CA . PRO A 1 103 ? 5.904 11.620 -5.506 1.00 53.97 103 PRO A CA 1
ATOM 804 C C . PRO A 1 103 ? 6.282 10.134 -5.531 1.00 53.97 103 PRO A C 1
ATOM 806 O O . PRO A 1 103 ? 7.056 9.665 -4.706 1.00 53.97 103 PRO A O 1
ATOM 809 N N . THR A 1 104 ? 5.727 9.399 -6.493 1.00 55.66 104 THR A N 1
ATOM 810 C CA . THR A 1 104 ? 5.957 7.960 -6.714 1.00 55.66 104 THR A CA 1
ATOM 811 C C . THR A 1 104 ? 7.331 7.651 -7.313 1.00 55.66 104 THR A C 1
ATOM 813 O O . THR A 1 104 ? 7.645 6.495 -7.570 1.00 55.66 104 THR A O 1
ATOM 816 N N . GLY A 1 105 ? 8.147 8.677 -7.566 1.00 57.62 105 GLY A N 1
ATOM 817 C CA . GLY A 1 105 ? 9.443 8.546 -8.232 1.00 57.62 105 GLY A CA 1
ATOM 818 C C . GLY A 1 105 ? 10.579 8.038 -7.345 1.00 57.62 105 GLY A C 1
ATOM 819 O O . GLY A 1 105 ? 11.689 7.899 -7.849 1.00 57.62 105 GLY A O 1
ATOM 820 N N . ASP A 1 106 ? 10.335 7.794 -6.055 1.00 67.06 106 ASP A N 1
ATOM 821 C CA . ASP A 1 106 ? 11.350 7.269 -5.144 1.00 67.06 106 ASP A CA 1
ATOM 822 C C . ASP A 1 106 ? 11.154 5.764 -4.919 1.00 67.06 106 ASP A C 1
ATOM 824 O O . ASP A 1 106 ? 10.077 5.315 -4.514 1.00 67.06 106 ASP A O 1
ATOM 828 N N . VAL A 1 107 ? 12.215 4.992 -5.159 1.00 71.94 107 VAL A N 1
ATOM 829 C CA . VAL A 1 107 ? 12.278 3.553 -4.861 1.00 71.94 107 VAL A CA 1
ATOM 830 C C . VAL A 1 107 ? 11.968 3.307 -3.382 1.00 71.94 107 VAL A C 1
ATOM 832 O O . VAL A 1 107 ? 11.326 2.314 -3.046 1.00 71.94 107 VAL A O 1
ATOM 835 N N . ASP A 1 108 ? 12.339 4.243 -2.512 1.00 77.75 108 ASP A N 1
ATOM 836 C CA . ASP A 1 108 ? 12.057 4.183 -1.083 1.00 77.75 108 ASP A CA 1
ATOM 837 C C . ASP A 1 108 ? 10.553 4.320 -0.777 1.00 77.75 108 ASP A C 1
ATOM 839 O O . ASP A 1 108 ? 9.997 3.572 0.028 1.00 77.75 108 ASP A O 1
ATOM 843 N N . ALA A 1 109 ? 9.845 5.205 -1.483 1.00 79.56 109 ALA A N 1
ATOM 844 C CA . ALA A 1 109 ? 8.397 5.348 -1.328 1.00 79.56 109 ALA A CA 1
ATOM 845 C C . ALA A 1 109 ? 7.638 4.113 -1.841 1.00 79.56 109 ALA A C 1
ATOM 847 O O . ALA A 1 109 ? 6.653 3.698 -1.230 1.00 79.56 109 ALA A O 1
ATOM 848 N N . LEU A 1 110 ? 8.108 3.503 -2.936 1.00 82.25 110 LEU A N 1
ATOM 849 C CA . LEU A 1 110 ? 7.559 2.249 -3.453 1.00 82.25 110 LEU A CA 1
ATOM 850 C C . LEU A 1 110 ? 7.760 1.096 -2.460 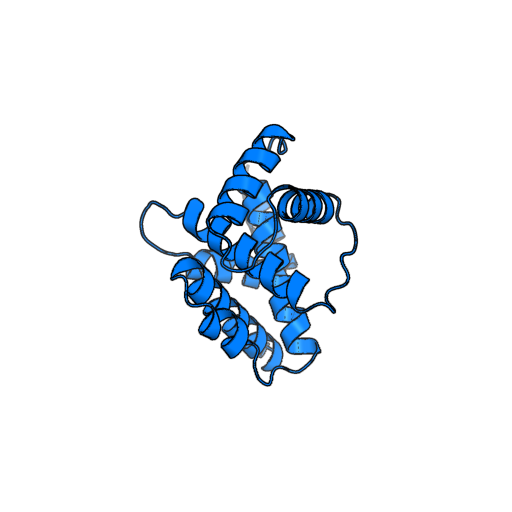1.00 82.25 110 LEU A C 1
ATOM 852 O O . LEU A 1 110 ? 6.799 0.404 -2.127 1.00 82.25 110 LEU A O 1
ATOM 856 N N . ARG A 1 111 ? 8.978 0.926 -1.932 1.00 84.25 111 ARG A N 1
ATOM 857 C CA . ARG A 1 111 ? 9.282 -0.076 -0.895 1.00 84.25 111 ARG A CA 1
ATOM 858 C C . ARG A 1 111 ? 8.392 0.092 0.327 1.00 84.25 111 ARG A C 1
ATOM 860 O O . ARG A 1 111 ? 7.838 -0.890 0.816 1.00 84.25 111 ARG A O 1
ATOM 867 N N . LEU A 1 112 ? 8.225 1.331 0.794 1.00 86.81 112 LEU A N 1
ATOM 868 C CA . LEU A 1 112 ? 7.373 1.628 1.939 1.00 86.81 112 LEU A CA 1
ATOM 869 C C . LEU A 1 112 ? 5.902 1.296 1.647 1.00 86.81 112 LEU A C 1
ATOM 871 O O . LEU A 1 112 ? 5.259 0.658 2.473 1.00 86.81 112 LEU A O 1
ATOM 875 N N . LEU A 1 113 ? 5.380 1.652 0.467 1.00 88.69 113 LEU A N 1
ATOM 876 C CA . LEU A 1 113 ? 4.010 1.309 0.057 1.00 88.69 113 LEU A CA 1
ATOM 877 C C . LEU A 1 113 ? 3.762 -0.200 0.035 1.00 88.69 113 LEU A C 1
ATOM 879 O O . LEU A 1 113 ? 2.758 -0.654 0.579 1.00 88.69 113 LEU A O 1
ATOM 883 N N . LEU A 1 114 ? 4.671 -0.963 -0.573 1.00 87.62 114 LEU A N 1
ATOM 884 C CA . LEU A 1 114 ? 4.565 -2.421 -0.667 1.00 87.62 114 LEU A CA 1
ATOM 885 C C . LEU A 1 114 ? 4.679 -3.078 0.707 1.00 87.62 114 LEU A C 1
ATOM 887 O O . LEU A 1 114 ? 3.902 -3.975 1.018 1.00 87.62 114 LEU A O 1
ATOM 891 N N . THR A 1 115 ? 5.589 -2.586 1.553 1.00 88.00 115 THR A N 1
ATOM 892 C CA . THR A 1 115 ? 5.739 -3.060 2.936 1.00 88.00 115 THR A CA 1
ATOM 893 C C . THR A 1 115 ? 4.461 -2.824 3.737 1.00 88.00 115 THR A C 1
ATOM 895 O O . THR A 1 115 ? 3.970 -3.739 4.395 1.00 88.00 115 THR A O 1
ATOM 898 N N . CYS A 1 116 ? 3.884 -1.620 3.643 1.00 88.62 116 CYS A N 1
ATOM 899 C CA .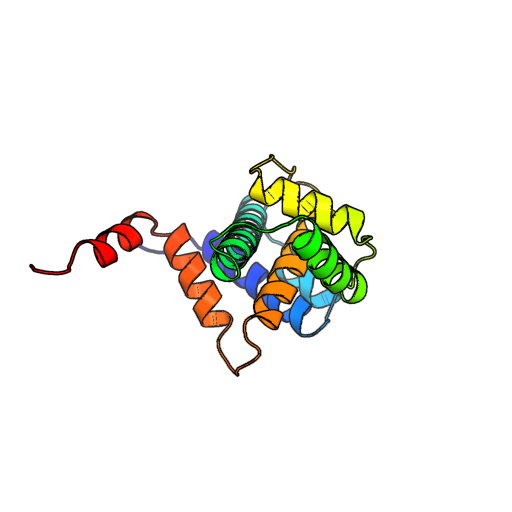 CYS A 1 116 ? 2.603 -1.312 4.271 1.00 88.62 116 CYS A CA 1
ATOM 900 C C . CYS A 1 116 ? 1.503 -2.248 3.762 1.00 88.62 116 CYS A C 1
ATOM 902 O O . CYS A 1 116 ? 0.781 -2.811 4.577 1.00 88.62 116 CYS A O 1
ATOM 904 N N . ALA A 1 117 ? 1.392 -2.439 2.442 1.00 87.94 117 ALA A N 1
ATOM 905 C CA . ALA A 1 117 ? 0.386 -3.315 1.849 1.00 87.94 117 ALA A CA 1
ATOM 906 C C . ALA A 1 117 ? 0.525 -4.757 2.353 1.00 87.94 117 ALA A C 1
ATOM 908 O O . ALA A 1 117 ? -0.442 -5.307 2.863 1.00 87.94 117 ALA A O 1
ATOM 909 N N . GLY A 1 118 ? 1.721 -5.347 2.288 1.00 85.81 118 GLY A N 1
ATOM 910 C CA . GLY A 1 118 ? 1.936 -6.730 2.714 1.00 85.81 118 GLY A CA 1
ATOM 911 C C . GLY A 1 118 ? 1.739 -6.948 4.216 1.00 85.81 118 GLY A C 1
ATOM 912 O O . GLY A 1 118 ? 1.113 -7.931 4.597 1.00 85.81 118 GLY A O 1
ATOM 913 N N . TYR A 1 119 ? 2.196 -6.026 5.076 1.00 84.06 119 TYR A N 1
ATOM 914 C CA . TYR A 1 119 ? 1.964 -6.138 6.523 1.00 84.06 119 TYR A CA 1
ATOM 915 C C . TYR A 1 119 ? 0.476 -6.028 6.871 1.00 84.06 119 TYR A C 1
ATOM 917 O O . TYR A 1 119 ? -0.028 -6.787 7.691 1.00 84.06 119 TYR A O 1
ATOM 925 N N . LEU A 1 120 ? -0.232 -5.095 6.233 1.00 83.12 120 LEU A N 1
ATOM 926 C CA . LEU A 1 120 ? -1.659 -4.895 6.448 1.00 83.12 120 LEU A CA 1
ATOM 927 C C . LEU A 1 120 ? -2.483 -6.079 5.930 1.00 83.12 120 LEU A C 1
ATOM 929 O O . LEU A 1 120 ? -3.347 -6.563 6.646 1.00 83.12 120 LEU A O 1
ATOM 933 N N . VAL A 1 121 ? -2.179 -6.591 4.736 1.00 81.69 121 VAL A N 1
ATOM 934 C CA . VAL A 1 12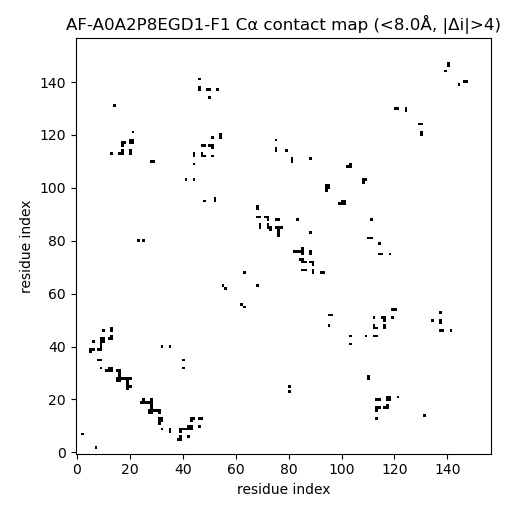1 ? -2.805 -7.804 4.188 1.00 81.69 121 VAL A CA 1
ATOM 935 C C . VAL A 1 121 ? -2.552 -9.003 5.106 1.00 81.69 121 VAL A C 1
ATOM 937 O O . VAL A 1 121 ? -3.494 -9.687 5.498 1.00 81.69 121 VAL A O 1
ATOM 940 N N . GLY A 1 122 ? -1.296 -9.234 5.500 1.00 75.00 122 GLY A N 1
ATOM 941 C CA . GLY A 1 122 ? -0.932 -10.351 6.373 1.00 75.00 122 GLY A CA 1
ATOM 942 C C . GLY A 1 122 ? -1.518 -10.242 7.784 1.00 75.00 122 GLY A C 1
ATOM 943 O O . GLY A 1 122 ? -1.868 -11.254 8.376 1.00 75.00 122 GLY A O 1
ATOM 944 N N . GLY A 1 123 ? -1.666 -9.027 8.317 1.00 72.62 123 GLY A N 1
ATOM 945 C CA . GLY A 1 123 ? -2.264 -8.784 9.634 1.00 72.62 123 GLY A CA 1
ATOM 946 C C . GLY A 1 123 ? -3.795 -8.844 9.659 1.00 72.62 123 GLY A C 1
ATOM 947 O O . GLY A 1 123 ? -4.375 -8.985 10.731 1.00 72.62 123 GLY A O 1
ATOM 948 N N . LEU A 1 124 ? -4.461 -8.735 8.505 1.00 63.91 124 LEU A N 1
ATOM 949 C CA . LEU A 1 124 ? -5.918 -8.868 8.392 1.00 63.91 124 LEU A CA 1
ATOM 950 C C . LEU A 1 124 ? -6.394 -10.293 8.095 1.00 63.91 124 LEU A C 1
ATOM 952 O O . LEU A 1 124 ? -7.578 -10.574 8.260 1.00 63.91 124 LEU A O 1
ATOM 956 N N . THR A 1 125 ? -5.497 -11.176 7.658 1.00 59.12 125 THR A N 1
ATOM 957 C CA . THR A 1 125 ? -5.827 -12.515 7.138 1.00 59.12 125 THR A CA 1
ATOM 958 C C . THR A 1 125 ? -5.338 -13.646 8.050 1.00 59.12 125 THR A C 1
ATOM 960 O O . THR A 1 125 ? -5.078 -14.747 7.584 1.00 59.12 125 THR A O 1
ATOM 963 N N . GLU A 1 126 ? -5.222 -13.410 9.367 1.00 54.81 126 GLU A N 1
ATOM 964 C CA . GLU A 1 126 ? -4.776 -14.434 10.338 1.00 54.81 126 GLU A CA 1
ATOM 965 C C . GLU A 1 126 ? -5.663 -15.702 10.382 1.00 54.81 126 GLU A C 1
ATOM 967 O O . GLU A 1 126 ? -5.252 -16.710 10.958 1.00 54.81 126 GLU A O 1
ATOM 972 N N . GLU A 1 127 ? -6.842 -15.691 9.753 1.00 56.62 127 GLU A N 1
ATOM 973 C CA . GLU A 1 127 ? -7.581 -16.909 9.413 1.00 56.62 127 GLU A CA 1
ATOM 974 C C . GLU A 1 127 ? -7.308 -17.263 7.939 1.00 56.62 127 GLU A C 1
ATOM 976 O O . GLU A 1 127 ? -7.752 -16.556 7.041 1.00 56.62 127 GLU A O 1
ATOM 981 N N . ASP A 1 128 ? -6.519 -18.327 7.749 1.00 49.38 128 ASP A N 1
ATOM 982 C CA . ASP A 1 128 ? -6.038 -18.933 6.497 1.00 49.38 128 ASP A CA 1
ATOM 983 C C . ASP A 1 128 ? -6.822 -18.583 5.206 1.00 49.38 128 ASP A C 1
ATOM 985 O O . ASP A 1 128 ? -7.988 -18.947 5.074 1.00 49.38 128 ASP A O 1
ATOM 989 N N . GLU A 1 129 ? -6.082 -18.030 4.228 1.00 56.22 129 GLU A N 1
ATOM 990 C CA . GLU A 1 129 ? -6.389 -17.947 2.781 1.00 56.22 129 GLU A CA 1
ATOM 991 C C . GLU A 1 129 ? -7.526 -16.945 2.448 1.00 56.22 129 GLU A C 1
ATOM 993 O O . GLU A 1 129 ? -8.668 -17.097 2.847 1.00 56.22 129 GLU A O 1
ATOM 998 N N . GLU A 1 130 ? -7.310 -15.815 1.766 1.00 71.50 130 GLU A N 1
ATOM 999 C CA . GLU A 1 130 ? -6.894 -15.701 0.365 1.00 71.50 130 GLU A CA 1
ATOM 1000 C C . GLU A 1 130 ? -6.493 -14.227 0.060 1.00 71.50 130 GLU A C 1
ATOM 1002 O O . GLU A 1 130 ? -7.295 -13.415 -0.410 1.00 71.50 130 GLU A O 1
ATOM 1007 N N . TRP A 1 131 ? -5.246 -13.815 0.329 1.00 77.81 131 TRP A N 1
ATOM 1008 C CA . TRP A 1 131 ? -4.816 -12.451 -0.038 1.00 77.81 131 TRP A CA 1
ATOM 1009 C C . TRP A 1 131 ? -4.854 -12.207 -1.555 1.00 77.81 131 TRP A C 1
ATOM 1011 O O . TRP A 1 131 ? -5.007 -11.066 -1.999 1.00 77.81 131 TRP A O 1
ATOM 1021 N N . GLU A 1 132 ? -4.709 -13.282 -2.335 1.00 76.75 132 GLU A N 1
ATOM 1022 C CA . GLU A 1 132 ? -4.857 -13.265 -3.786 1.00 76.75 132 GLU A CA 1
ATOM 1023 C C . GLU A 1 132 ? -6.272 -12.830 -4.174 1.00 76.75 132 GLU A C 1
ATOM 1025 O O . GLU A 1 132 ? -6.396 -11.910 -4.978 1.00 76.75 132 GLU A O 1
ATOM 1030 N N . ASP A 1 133 ? -7.315 -13.374 -3.539 1.00 82.06 133 ASP A N 1
ATOM 1031 C CA . ASP A 1 133 ? -8.705 -12.974 -3.780 1.00 82.06 133 ASP A CA 1
ATOM 1032 C C . ASP A 1 133 ? -8.987 -11.533 -3.334 1.00 82.06 133 ASP A C 1
ATOM 1034 O O . ASP A 1 133 ? -9.689 -10.793 -4.030 1.00 82.06 133 ASP A O 1
ATOM 1038 N N . TYR A 1 134 ? -8.381 -11.072 -2.233 1.00 80.19 134 TYR A N 1
ATOM 1039 C CA . TYR A 1 134 ? -8.464 -9.657 -1.850 1.00 80.19 134 TYR A CA 1
ATOM 1040 C C . TYR A 1 134 ? -7.868 -8.748 -2.931 1.00 80.19 134 TYR A C 1
ATOM 1042 O O . TYR A 1 134 ? -8.446 -7.721 -3.303 1.00 80.19 134 TYR A O 1
ATOM 1050 N N . LEU A 1 135 ? -6.697 -9.121 -3.451 1.00 80.25 135 LEU A N 1
ATOM 1051 C CA . LEU A 1 135 ? -6.049 -8.351 -4.496 1.00 80.25 135 LEU A CA 1
ATOM 1052 C C . LEU A 1 135 ? -6.842 -8.393 -5.807 1.00 80.25 135 LEU A C 1
ATOM 1054 O O . LEU A 1 135 ? -6.993 -7.341 -6.427 1.00 80.25 135 LEU A O 1
ATOM 1058 N N . ASP A 1 136 ? -7.400 -9.548 -6.182 1.00 84.56 136 ASP A N 1
ATOM 1059 C CA . ASP A 1 136 ? -8.320 -9.698 -7.317 1.00 84.56 136 ASP A CA 1
ATOM 1060 C C . ASP A 1 136 ? -9.535 -8.776 -7.162 1.00 84.56 136 ASP A C 1
ATOM 1062 O O . ASP A 1 136 ? -9.981 -8.142 -8.124 1.00 84.56 136 ASP A O 1
ATOM 1066 N N . GLU A 1 137 ? -10.091 -8.666 -5.9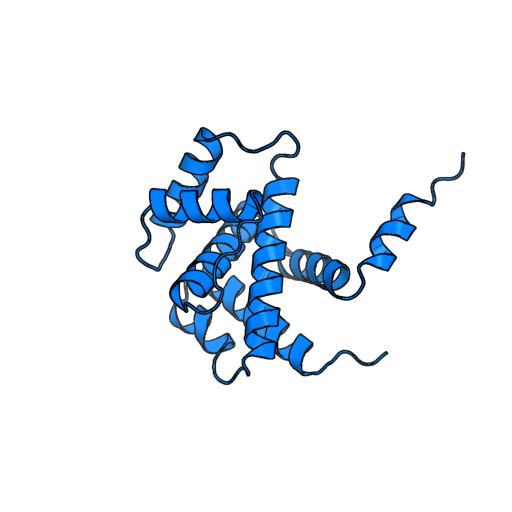55 1.00 83.25 137 GLU A N 1
ATOM 1067 C CA . GLU A 1 137 ? -11.227 -7.791 -5.681 1.00 83.25 137 GLU A CA 1
ATOM 1068 C C . GLU A 1 137 ? -10.851 -6.310 -5.838 1.00 83.25 137 GLU A C 1
ATOM 1070 O O . GLU A 1 137 ? -11.569 -5.542 -6.493 1.00 83.25 137 GLU A O 1
ATOM 1075 N N . VAL A 1 138 ? -9.719 -5.891 -5.263 1.00 79.75 138 VAL A N 1
ATOM 1076 C CA . VAL A 1 138 ? -9.221 -4.514 -5.382 1.00 79.75 138 VAL A CA 1
ATOM 1077 C C . VAL A 1 138 ? -8.880 -4.182 -6.835 1.00 79.75 138 VAL A C 1
ATOM 1079 O O . VAL A 1 138 ? -9.259 -3.117 -7.329 1.00 79.75 138 VAL A O 1
ATOM 1082 N N . GLU A 1 139 ? -8.223 -5.092 -7.551 1.00 79.50 139 GLU A N 1
ATOM 1083 C CA . GLU A 1 139 ? -7.894 -4.941 -8.966 1.00 79.50 139 GLU A CA 1
ATOM 1084 C C . GLU A 1 139 ? -9.162 -4.783 -9.810 1.00 79.50 139 GLU A C 1
ATOM 1086 O O . GLU A 1 139 ? -9.277 -3.828 -10.584 1.00 79.50 139 GLU A O 1
ATOM 1091 N N . ASN A 1 140 ? -10.152 -5.661 -9.624 1.00 81.56 140 ASN A N 1
ATOM 1092 C CA . ASN A 1 140 ? -11.416 -5.593 -10.353 1.00 81.56 140 ASN A CA 1
ATOM 1093 C C . ASN A 1 140 ? -12.131 -4.254 -10.131 1.00 81.56 140 ASN A C 1
ATOM 1095 O O . ASN A 1 140 ? -12.701 -3.699 -11.074 1.00 81.56 140 ASN A O 1
ATOM 1099 N N . ARG A 1 141 ? -12.064 -3.688 -8.921 1.00 78.00 141 ARG A N 1
ATOM 1100 C CA . ARG A 1 141 ? -12.612 -2.356 -8.618 1.00 78.00 141 ARG A CA 1
ATOM 1101 C C . ARG A 1 141 ? -11.841 -1.221 -9.300 1.00 78.00 141 ARG A C 1
ATOM 1103 O O . ARG A 1 141 ? -12.459 -0.233 -9.690 1.00 78.00 141 ARG A O 1
ATOM 1110 N N . ILE A 1 142 ? -10.526 -1.348 -9.483 1.00 74.56 142 ILE A N 1
ATOM 1111 C CA . ILE A 1 142 ? -9.701 -0.357 -10.199 1.00 74.56 142 ILE A CA 1
ATOM 1112 C C . ILE A 1 142 ? -9.923 -0.433 -11.712 1.00 74.56 142 ILE A C 1
ATOM 1114 O O . ILE A 1 142 ? -10.067 0.601 -12.366 1.00 74.56 142 ILE A O 1
ATOM 1118 N N . LEU A 1 143 ? -9.941 -1.642 -12.277 1.00 71.44 143 LEU A N 1
ATOM 1119 C CA . LEU A 1 143 ? -10.097 -1.861 -13.716 1.00 71.44 143 LEU A CA 1
ATOM 1120 C C . LEU A 1 143 ? -11.540 -1.646 -14.187 1.00 71.44 143 LEU A C 1
ATOM 1122 O O . LEU A 1 143 ? -11.761 -1.252 -15.336 1.00 71.44 143 LEU A O 1
ATOM 1126 N N . PHE A 1 144 ? -12.521 -1.883 -13.311 1.00 76.69 144 PHE A N 1
ATOM 1127 C CA . PHE A 1 144 ? -13.950 -1.802 -13.620 1.00 76.69 144 PHE A CA 1
ATOM 1128 C C . PHE A 1 144 ? -14.748 -1.054 -12.531 1.00 76.69 144 PHE A C 1
ATOM 1130 O O . PHE A 1 144 ? -15.684 -1.620 -11.956 1.00 76.69 144 PHE A O 1
ATOM 1137 N N . PRO A 1 145 ? -14.450 0.233 -12.271 1.00 63.84 145 PRO A N 1
ATOM 1138 C CA . PRO A 1 145 ? -15.043 0.990 -11.163 1.00 63.84 145 PRO A CA 1
ATOM 1139 C C . PRO A 1 145 ? -16.576 1.089 -11.229 1.00 63.84 145 PRO A C 1
ATOM 1141 O O . PRO A 1 145 ? -17.241 1.101 -10.194 1.00 63.84 145 PRO A O 1
ATOM 1144 N N . ASP A 1 146 ? -17.159 1.070 -12.431 1.00 62.03 146 ASP A N 1
ATOM 1145 C CA . ASP A 1 146 ? -18.609 1.197 -12.631 1.00 62.03 146 ASP A CA 1
ATOM 1146 C C . ASP A 1 146 ? -19.405 -0.083 -12.307 1.00 62.03 146 ASP A C 1
ATOM 1148 O O . ASP A 1 146 ? -20.610 -0.013 -12.070 1.00 62.03 146 ASP A O 1
ATOM 1152 N N . ARG A 1 147 ? -18.764 -1.262 -12.240 1.00 53.88 147 ARG A N 1
ATOM 1153 C CA . ARG A 1 147 ? -19.458 -2.525 -11.907 1.00 53.88 147 ARG A CA 1
ATOM 1154 C C . ARG A 1 147 ? -19.736 -2.685 -10.410 1.00 53.88 147 ARG A C 1
ATOM 1156 O O . ARG A 1 147 ? -20.676 -3.383 -10.041 1.00 53.88 147 ARG A O 1
ATOM 1163 N N . GLY A 1 148 ? -18.967 -2.019 -9.547 1.00 47.97 148 GLY A N 1
ATOM 1164 C CA . GLY A 1 148 ? -19.175 -2.051 -8.092 1.00 47.97 148 GLY A CA 1
ATOM 1165 C C . GLY A 1 148 ? -20.437 -1.306 -7.634 1.00 47.97 148 GLY A C 1
ATOM 1166 O O . GLY A 1 148 ? -21.047 -1.679 -6.634 1.00 47.97 148 GLY A O 1
ATOM 1167 N N . ALA A 1 149 ? -20.876 -0.292 -8.388 1.00 46.81 149 ALA A N 1
ATOM 1168 C CA . ALA A 1 149 ? -22.071 0.497 -8.074 1.00 46.81 149 ALA A CA 1
ATOM 1169 C C . ALA A 1 149 ? -23.393 -0.234 -8.402 1.00 46.81 149 ALA A C 1
ATOM 1171 O O . ALA A 1 149 ? -24.429 0.018 -7.777 1.00 46.81 149 ALA A O 1
ATOM 1172 N N . GLU A 1 150 ? -23.373 -1.168 -9.356 1.00 42.75 150 GLU A N 1
ATOM 1173 C CA . GLU A 1 150 ? -24.562 -1.926 -9.775 1.00 42.75 150 GLU A CA 1
ATOM 1174 C C . GLU A 1 150 ? -24.926 -3.052 -8.785 1.00 42.75 150 GLU A C 1
ATOM 1176 O O . GLU A 1 150 ? -26.103 -3.386 -8.626 1.00 42.75 150 GLU A O 1
ATOM 1181 N N . SER A 1 151 ? -23.954 -3.576 -8.029 1.00 42.00 151 SER A N 1
ATOM 1182 C CA . SER A 1 151 ? -24.184 -4.635 -7.030 1.00 42.00 151 SER A CA 1
ATOM 1183 C C . SER A 1 151 ? -24.911 -4.160 -5.761 1.00 42.00 151 SER A C 1
ATOM 1185 O O . SER A 1 151 ? -25.489 -4.981 -5.054 1.00 42.00 151 SER A O 1
ATOM 1187 N N . GLN A 1 152 ? -24.952 -2.851 -5.473 1.00 39.59 152 GLN A N 1
ATOM 1188 C CA . GLN A 1 152 ? -25.663 -2.300 -4.302 1.00 39.59 152 GLN A CA 1
ATOM 1189 C C . GLN A 1 152 ? -27.069 -1.763 -4.613 1.00 39.59 152 GLN A C 1
ATOM 1191 O O . GLN A 1 152 ? -27.832 -1.452 -3.699 1.00 39.59 152 GLN A O 1
ATOM 1196 N N . SER A 1 153 ? -27.453 -1.667 -5.888 1.00 40.78 153 SER A N 1
ATOM 1197 C CA . SER A 1 153 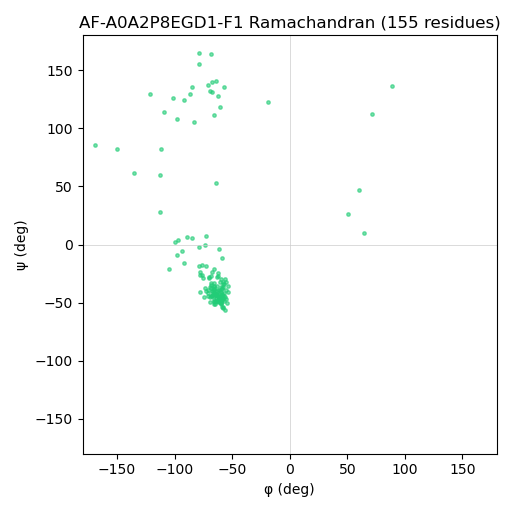? -28.746 -1.103 -6.310 1.00 40.78 153 SER A CA 1
ATOM 1198 C C . SER A 1 153 ? -29.832 -2.159 -6.574 1.00 40.78 153 SER A C 1
ATOM 1200 O O . SER A 1 153 ? -30.960 -1.814 -6.926 1.00 40.78 153 SER A O 1
ATOM 1202 N N . SER A 1 154 ? -29.535 -3.437 -6.317 1.00 41.31 154 SER A N 1
ATOM 1203 C CA . SER A 1 154 ? -30.461 -4.559 -6.512 1.00 41.31 154 SER A CA 1
ATOM 1204 C C . SER A 1 154 ? -30.893 -5.207 -5.189 1.00 41.31 154 SER A C 1
ATOM 1206 O O . SER A 1 154 ? -30.698 -6.401 -4.984 1.00 41.31 154 SER A O 1
ATOM 1208 N N . GLN A 1 155 ? -31.522 -4.445 -4.288 1.00 35.81 155 GLN A N 1
ATOM 1209 C CA . GLN A 1 155 ? -32.451 -5.027 -3.310 1.00 35.81 155 GLN A CA 1
ATOM 1210 C C . GLN A 1 155 ? -33.884 -4.603 -3.666 1.00 35.81 155 GLN A C 1
ATOM 1212 O O . GLN A 1 155 ? -34.196 -3.409 -3.614 1.00 35.81 155 GLN A O 1
ATOM 1217 N N . PRO A 1 156 ? -34.767 -5.538 -4.065 1.00 46.94 156 PRO A N 1
ATOM 1218 C CA . PRO A 1 156 ? -36.170 -5.223 -4.285 1.00 46.94 156 PRO A CA 1
ATOM 1219 C C . PRO A 1 156 ? -36.864 -4.974 -2.938 1.00 46.94 156 PRO A C 1
ATOM 1221 O O . PRO A 1 156 ? -36.625 -5.688 -1.965 1.00 46.94 156 PRO A O 1
ATOM 1224 N N . ARG A 1 157 ? -37.697 -3.928 -2.909 1.00 44.09 157 ARG A N 1
ATOM 1225 C CA . ARG A 1 157 ? -38.589 -3.576 -1.794 1.00 44.09 157 ARG A CA 1
ATOM 1226 C C . ARG A 1 157 ? -39.633 -4.651 -1.517 1.00 44.09 157 ARG A C 1
ATOM 1228 O O . ARG A 1 157 ? -40.116 -5.255 -2.501 1.00 44.09 157 ARG A O 1
#

Foldseek 3Di:
DDDDVLLVLLLQLLVQLLVCLLVVPVVSNCVSVPPRDPVSVVSNLVLLLLLLQVLQCVVCVPHDDPVNLLVLLCVLCVSQPDNDHSVRLSVLSVCSNVVNDDPPPDPVNSSSSSSSNSVSLNVVPPPDDDSVVVSVVSSCCVVPVPVVVVVVVPDDD

Radius of gyration: 15.93 Å; Cα contacts (8 Å, |Δi|>4): 139; chains: 1; bounding box: 54×33×42 Å

Mean predicted aligned error: 8.33 Å

pLDDT: mean 76.95, std 13.51, range [35.81, 91.5]

Sequence (157 aa):
MKVDPGIVRGENAMRAAIDGVIHRHESSMLDGFADLSTDEAAFAVSLARRVVLEILHEVRPEGMTREDYNELSHNIAEHGWVGYDAPTVRNFLEGLVAERHHPTGDVDALRLLLTCAGYLVGGLTEEDEEWEDYLDEVENRILFPDRGAESQSSQPR

Organism: NCBI:txid648780

Solvent-accessible surface area (backbone atoms only — not comparable to full-atom values): 8870 Å² total; per-residue (Å²): 135,83,81,59,69,51,56,58,50,11,49,52,16,40,51,43,15,28,52,15,43,63,71,68,33,74,67,46,34,52,56,40,54,59,92,54,52,74,68,23,48,51,48,20,51,51,51,32,51,48,51,39,51,52,49,59,44,69,82,35,79,89,58,83,49,73,63,56,40,49,53,51,15,40,55,50,30,77,70,35,95,58,97,49,51,34,68,57,48,30,54,47,53,56,32,53,77,68,65,50,87,70,77,78,86,36,72,66,54,49,52,49,40,37,43,51,27,15,52,52,54,56,69,72,42,80,68,81,81,57,72,66,58,54,48,54,52,54,47,47,45,71,78,40,56,75,62,65,62,59,74,74,72,73,70,86,131